Protein AF-A0A6P1DZV2-F1 (afdb_monomer)

Solvent-accessible surface area (backbone atoms only — not comparable to full-atom values): 9527 Å² total; per-residue (Å²): 138,91,86,89,87,77,79,85,77,66,81,83,69,61,74,67,62,64,63,59,66,66,71,72,67,74,84,73,72,82,76,75,84,67,84,65,60,72,78,57,56,43,57,51,43,52,52,51,30,52,50,52,28,55,54,44,50,51,51,40,53,47,53,40,52,52,42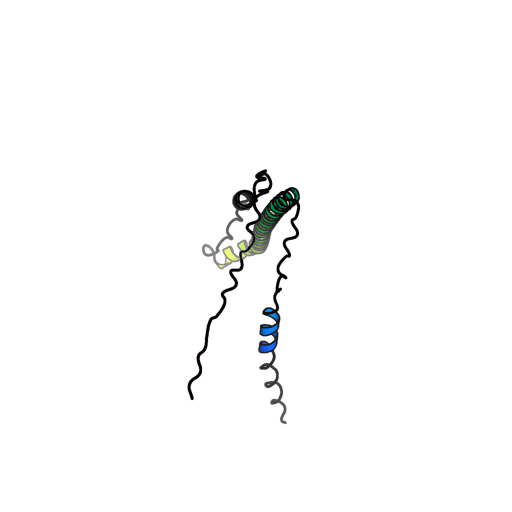,50,53,51,49,63,67,46,57,81,45,45,66,60,36,40,74,73,50,45,90,73,48,79,76,80,77,81,73,67,78,66,72,58,64,60,34,50,54,52,31,54,54,44,55,71,69,40,71,72,90,70,86,64,73,81,80,86,72,73,91,76,74,82,79,74,77,79,78,83,83,82,79,88,79,82,82,135

Structure (mmCIF, N/CA/C/O backbone):
data_AF-A0A6P1DZV2-F1
#
_entry.id   AF-A0A6P1DZV2-F1
#
loop_
_atom_site.group_PDB
_atom_site.id
_atom_site.type_symbol
_atom_site.label_atom_id
_atom_site.label_alt_id
_atom_site.label_comp_id
_atom_site.label_asym_id
_atom_site.label_entity_id
_atom_site.label_seq_id
_atom_site.pdbx_PDB_ins_code
_atom_site.Cartn_x
_atom_site.Cartn_y
_atom_site.Cartn_z
_atom_site.occupancy
_atom_site.B_iso_or_equiv
_atom_site.auth_seq_id
_atom_site.auth_comp_id
_atom_site.auth_asym_id
_atom_site.auth_atom_id
_atom_site.pdbx_PDB_model_num
ATOM 1 N N . MET A 1 1 ? 39.324 -48.591 -9.237 1.00 44.00 1 MET A N 1
ATOM 2 C CA . MET A 1 1 ? 39.216 -47.589 -8.152 1.00 44.00 1 MET A CA 1
ATOM 3 C C . MET A 1 1 ? 37.747 -47.220 -8.009 1.00 44.00 1 MET A C 1
ATOM 5 O O . MET A 1 1 ? 37.165 -46.722 -8.958 1.00 44.00 1 MET A O 1
ATOM 9 N N . ILE A 1 2 ? 37.141 -47.601 -6.883 1.00 49.25 2 ILE A N 1
ATOM 10 C CA . ILE A 1 2 ? 35.691 -47.667 -6.643 1.00 49.25 2 ILE A CA 1
ATOM 11 C C . ILE A 1 2 ? 35.361 -46.635 -5.559 1.00 49.25 2 ILE A C 1
ATOM 13 O O . ILE A 1 2 ? 35.694 -46.859 -4.400 1.00 49.25 2 ILE A O 1
ATOM 17 N N . ARG A 1 3 ? 34.755 -45.499 -5.915 1.00 53.81 3 ARG A N 1
ATOM 18 C CA . ARG A 1 3 ? 34.220 -44.520 -4.951 1.00 53.81 3 ARG A CA 1
ATOM 19 C C . ARG A 1 3 ? 33.078 -43.718 -5.575 1.00 53.81 3 ARG A C 1
ATOM 21 O O . ARG A 1 3 ? 33.275 -42.570 -5.934 1.00 53.81 3 ARG A O 1
ATOM 28 N N . THR A 1 4 ? 31.891 -44.308 -5.670 1.00 53.88 4 THR A N 1
ATOM 29 C CA . THR A 1 4 ? 30.633 -43.574 -5.925 1.00 53.88 4 THR A CA 1
ATOM 30 C C . THR A 1 4 ? 29.436 -44.485 -5.638 1.00 53.88 4 THR A C 1
ATOM 32 O O . THR A 1 4 ? 28.801 -44.983 -6.557 1.00 53.88 4 THR A O 1
ATOM 35 N N . SER A 1 5 ? 29.122 -44.775 -4.368 1.00 54.03 5 SER A N 1
ATOM 36 C CA . SER A 1 5 ? 27.858 -45.485 -4.070 1.00 54.03 5 SER A CA 1
ATOM 37 C C . SER A 1 5 ? 27.312 -45.329 -2.640 1.00 54.03 5 SER A C 1
ATOM 39 O O . SER A 1 5 ? 26.600 -46.218 -2.175 1.00 54.03 5 SER A O 1
ATOM 41 N N . LEU A 1 6 ? 27.616 -44.243 -1.916 1.00 50.19 6 LEU A N 1
ATOM 42 C CA . LEU A 1 6 ? 27.078 -44.056 -0.553 1.00 50.19 6 LEU A CA 1
ATOM 43 C C . LEU A 1 6 ? 26.313 -42.750 -0.286 1.00 50.19 6 LEU A C 1
ATOM 45 O O . LEU A 1 6 ? 25.721 -42.628 0.779 1.00 50.19 6 LEU A O 1
ATOM 49 N N . GLN A 1 7 ? 26.251 -41.799 -1.220 1.00 53.06 7 GLN A N 1
ATOM 50 C CA . GLN A 1 7 ? 25.607 -40.499 -0.958 1.00 53.06 7 GLN A CA 1
ATOM 51 C C . GLN A 1 7 ? 24.092 -40.455 -1.219 1.00 53.06 7 GLN A C 1
ATOM 53 O O . GLN A 1 7 ? 23.424 -39.546 -0.751 1.00 53.06 7 GLN A O 1
ATOM 58 N N . THR A 1 8 ? 23.506 -41.450 -1.884 1.00 51.06 8 THR A N 1
ATOM 59 C CA . THR A 1 8 ? 22.106 -41.383 -2.350 1.00 51.06 8 THR A CA 1
ATOM 60 C C . THR A 1 8 ? 21.055 -41.919 -1.371 1.00 51.06 8 THR A C 1
ATOM 62 O O . THR A 1 8 ? 19.892 -42.054 -1.745 1.00 51.06 8 THR A O 1
ATOM 65 N N . ARG A 1 9 ? 21.426 -42.268 -0.129 1.00 51.41 9 ARG A N 1
ATOM 66 C CA . ARG A 1 9 ? 20.496 -42.892 0.838 1.00 51.41 9 ARG A CA 1
ATOM 67 C C . ARG A 1 9 ? 20.083 -42.022 2.030 1.00 51.41 9 ARG A C 1
ATOM 69 O O . ARG A 1 9 ? 19.280 -42.498 2.824 1.00 51.41 9 ARG A O 1
ATOM 76 N N . LEU A 1 10 ? 20.555 -40.775 2.148 1.00 50.66 10 LEU A N 1
ATOM 77 C CA . LEU A 1 10 ? 20.125 -39.868 3.231 1.00 50.66 10 LEU A CA 1
ATOM 78 C C . LEU A 1 10 ? 19.113 -38.784 2.812 1.00 50.66 10 LEU A C 1
ATOM 80 O O . LEU A 1 10 ? 18.372 -38.312 3.668 1.00 50.66 10 LEU A O 1
ATOM 84 N N . ASP A 1 11 ? 18.979 -38.450 1.526 1.00 48.22 11 ASP A N 1
ATOM 85 C CA . ASP A 1 11 ? 18.085 -37.358 1.084 1.00 48.22 11 ASP A CA 1
ATOM 86 C C . ASP A 1 11 ? 16.585 -37.702 1.053 1.00 48.22 11 ASP A C 1
ATOM 88 O O . ASP A 1 11 ? 15.742 -36.836 0.836 1.00 48.22 11 ASP A O 1
ATOM 92 N N . ARG A 1 12 ? 16.208 -38.964 1.286 1.00 51.66 12 ARG A N 1
ATOM 93 C CA . ARG A 1 12 ? 14.798 -39.398 1.235 1.00 51.66 12 ARG A CA 1
ATOM 94 C C . ARG A 1 12 ? 14.084 -39.475 2.584 1.00 51.66 12 ARG A C 1
ATOM 96 O O . ARG A 1 12 ? 12.914 -39.843 2.605 1.00 51.66 12 ARG A O 1
ATOM 103 N N . LEU A 1 13 ? 14.746 -39.127 3.688 1.00 50.75 13 LEU A N 1
ATOM 104 C CA . LEU A 1 13 ? 14.147 -39.179 5.032 1.00 50.75 13 LEU A CA 1
ATOM 105 C C . LEU A 1 13 ? 13.889 -37.802 5.665 1.00 50.75 13 LEU A C 1
ATOM 107 O O . LEU A 1 13 ? 13.209 -37.731 6.684 1.00 50.75 13 LEU A O 1
ATOM 111 N N . PHE A 1 14 ? 14.345 -36.705 5.054 1.00 51.62 14 PHE A N 1
ATOM 112 C CA . PHE A 1 14 ? 14.155 -35.358 5.605 1.00 51.62 14 PHE A CA 1
ATOM 113 C C . PHE A 1 14 ? 12.818 -34.640 5.311 1.00 51.62 14 PHE A C 1
ATOM 115 O O . PHE A 1 14 ? 12.454 -33.794 6.129 1.00 51.62 14 PHE A O 1
ATOM 122 N N . PRO A 1 15 ? 12.019 -34.933 4.259 1.00 53.00 15 PRO A N 1
ATOM 123 C CA . PRO A 1 15 ? 10.817 -34.129 4.014 1.00 53.00 15 PRO A CA 1
ATOM 124 C C . PRO A 1 15 ? 9.628 -34.485 4.926 1.00 53.00 15 PRO A C 1
ATOM 126 O O . PRO A 1 15 ? 8.666 -33.726 4.988 1.00 53.00 15 PRO A O 1
ATOM 129 N N . ALA A 1 16 ? 9.668 -35.607 5.656 1.00 50.56 16 ALA A N 1
ATOM 130 C CA . ALA A 1 16 ? 8.529 -36.057 6.464 1.00 50.56 16 ALA A CA 1
ATOM 131 C C . ALA A 1 16 ? 8.430 -35.375 7.844 1.00 50.56 16 ALA A C 1
ATOM 133 O O . ALA A 1 16 ? 7.334 -35.235 8.379 1.00 50.56 16 ALA A O 1
ATOM 134 N N . ILE A 1 17 ? 9.547 -34.918 8.421 1.00 53.19 17 ILE A N 1
ATOM 135 C CA . ILE A 1 17 ? 9.555 -34.347 9.782 1.00 53.19 17 ILE A CA 1
ATOM 136 C C . ILE A 1 17 ? 9.118 -32.873 9.769 1.00 53.19 17 ILE A C 1
ATOM 138 O O . ILE A 1 17 ? 8.437 -32.419 10.687 1.00 53.19 17 ILE A O 1
ATOM 142 N N . PHE A 1 18 ? 9.415 -32.135 8.694 1.00 53.34 18 PHE A N 1
ATOM 143 C CA . PHE A 1 18 ? 9.014 -30.728 8.573 1.00 53.34 18 PHE A CA 1
ATOM 144 C C . PHE A 1 18 ? 7.498 -30.542 8.392 1.00 53.34 18 PHE A C 1
ATOM 146 O O . PHE A 1 18 ? 6.958 -29.495 8.737 1.00 53.34 18 PHE A O 1
ATOM 153 N N . LEU A 1 19 ? 6.796 -31.570 7.901 1.00 52.62 19 LEU A N 1
ATOM 154 C CA . LEU A 1 19 ? 5.354 -31.512 7.650 1.00 52.62 19 LEU A CA 1
ATOM 155 C C . LEU A 1 19 ? 4.517 -31.691 8.930 1.00 52.62 19 LEU A C 1
ATOM 157 O O . LEU A 1 19 ? 3.411 -31.171 9.002 1.00 52.62 19 LEU A O 1
ATOM 161 N N . VAL A 1 20 ? 5.053 -32.352 9.965 1.00 55.53 20 VAL A N 1
ATOM 162 C CA . VAL A 1 20 ? 4.357 -32.540 11.256 1.00 55.53 20 VAL A CA 1
A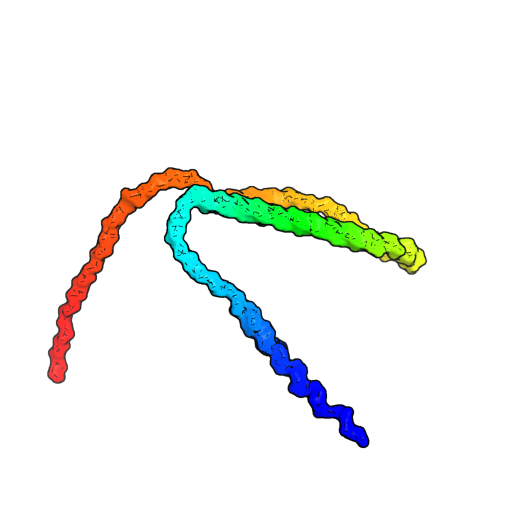TOM 163 C C . VAL A 1 20 ? 4.530 -31.328 12.180 1.00 55.53 20 VAL A C 1
ATOM 165 O O . VAL A 1 20 ? 3.616 -30.989 12.928 1.00 55.53 20 VAL A O 1
ATOM 168 N N . ALA A 1 21 ? 5.652 -30.607 12.085 1.00 54.94 21 ALA A N 1
ATOM 169 C CA . ALA A 1 21 ? 5.903 -29.414 12.901 1.00 54.94 21 ALA A CA 1
ATOM 170 C C . ALA A 1 21 ? 5.000 -28.213 12.544 1.00 54.94 21 ALA A C 1
ATOM 172 O O . ALA A 1 21 ? 4.787 -27.341 13.381 1.00 54.94 21 ALA A O 1
ATOM 173 N N . LEU A 1 22 ? 4.424 -28.181 11.336 1.00 54.91 22 LEU A N 1
ATOM 174 C CA . LEU A 1 22 ? 3.493 -27.127 10.905 1.00 54.91 22 LEU A CA 1
ATOM 175 C C . LEU A 1 22 ? 2.040 -27.352 11.367 1.00 54.91 22 LEU A C 1
ATOM 177 O O . LEU A 1 22 ? 1.233 -26.431 11.282 1.00 54.91 22 LEU A O 1
ATOM 181 N N . LEU A 1 23 ? 1.701 -28.539 11.891 1.00 55.59 23 LEU A N 1
ATOM 182 C CA . LEU A 1 23 ? 0.361 -28.856 12.414 1.00 55.59 23 LEU A CA 1
ATOM 183 C C . LEU A 1 23 ? 0.200 -28.561 13.916 1.00 55.59 23 LEU A C 1
ATOM 185 O O . LEU A 1 23 ? -0.909 -28.645 14.433 1.00 55.59 23 LEU A O 1
ATOM 189 N N . ALA A 1 24 ? 1.268 -28.160 14.613 1.00 51.22 24 ALA A N 1
ATOM 190 C CA . ALA A 1 24 ? 1.214 -27.691 16.003 1.00 51.22 24 ALA A CA 1
ATOM 191 C C . ALA A 1 24 ? 0.978 -26.166 16.103 1.00 51.22 24 ALA A C 1
ATOM 193 O O . ALA A 1 24 ? 1.474 -25.503 17.013 1.00 51.22 24 ALA A O 1
ATOM 194 N N . GLY A 1 25 ? 0.243 -25.593 15.146 1.00 51.31 25 GLY A N 1
ATOM 195 C CA . GLY A 1 25 ? -0.195 -24.201 15.186 1.00 51.31 25 GLY A CA 1
ATOM 196 C C . GLY A 1 25 ? -1.292 -24.007 16.233 1.00 51.31 25 GLY A C 1
ATOM 197 O O . GLY A 1 25 ? -2.414 -24.454 16.032 1.00 51.31 25 GLY A O 1
ATOM 198 N N . CYS A 1 26 ? -0.927 -23.362 17.344 1.00 59.25 26 CYS A N 1
ATOM 199 C CA . CYS A 1 26 ? -1.768 -22.711 18.354 1.00 59.25 26 CYS A CA 1
ATOM 200 C C . CYS A 1 26 ? -3.166 -23.314 18.590 1.00 59.25 26 CYS A C 1
ATOM 202 O O . CYS A 1 26 ? -4.162 -22.820 18.066 1.00 59.25 26 CYS A O 1
ATOM 204 N N . GLN A 1 27 ? -3.263 -24.294 19.496 1.00 49.84 27 GLN A N 1
ATOM 205 C CA . GLN A 1 27 ? -4.495 -24.440 20.274 1.00 49.84 27 GLN A CA 1
ATOM 206 C C . GLN A 1 27 ? -4.633 -23.203 21.163 1.00 49.84 27 GLN A C 1
ATOM 208 O O . GLN A 1 27 ? -4.003 -23.095 22.215 1.00 49.84 27 GLN A O 1
ATOM 213 N N . THR A 1 28 ? -5.419 -22.238 20.702 1.00 57.53 28 THR A N 1
ATOM 214 C CA . THR A 1 28 ? -5.901 -21.129 21.519 1.00 57.53 28 THR A CA 1
ATOM 215 C C . THR A 1 28 ? -6.685 -21.736 22.690 1.00 57.53 28 THR A C 1
ATOM 217 O O . THR A 1 28 ? -7.633 -22.484 22.437 1.00 57.53 28 THR A O 1
ATOM 220 N N . PRO A 1 29 ? -6.313 -21.492 23.960 1.00 57.25 29 PRO A N 1
ATOM 221 C CA . PRO A 1 29 ? -7.142 -21.929 25.077 1.00 57.25 29 PRO A CA 1
ATOM 222 C C . PRO A 1 29 ? -8.527 -21.273 24.953 1.00 57.25 29 PRO A C 1
ATOM 224 O O . PRO A 1 29 ? -8.596 -20.119 24.516 1.00 57.25 29 PRO A O 1
ATOM 227 N N . PRO A 1 30 ? -9.626 -21.966 25.313 1.00 48.47 30 PRO A N 1
ATOM 228 C CA . PRO A 1 30 ? -10.927 -21.320 25.393 1.00 48.47 30 PRO A CA 1
ATOM 229 C C . PRO A 1 30 ? -10.798 -20.179 26.401 1.00 48.47 30 PRO A C 1
ATOM 231 O O . PRO A 1 30 ? -10.493 -20.407 27.574 1.00 48.47 30 PRO A O 1
ATOM 234 N N . ALA A 1 31 ? -10.939 -18.948 25.908 1.00 48.38 31 ALA A N 1
ATOM 235 C CA . ALA A 1 31 ? -10.966 -17.766 26.743 1.00 48.38 31 ALA A CA 1
ATOM 236 C C . ALA A 1 31 ? -12.094 -17.968 27.756 1.00 48.38 31 ALA A C 1
ATOM 238 O O . ALA A 1 31 ? -13.255 -18.112 27.385 1.00 48.38 31 ALA A O 1
ATOM 239 N N . GLN A 1 32 ? -11.729 -18.067 29.032 1.00 45.88 32 GLN A N 1
ATOM 240 C CA . GLN A 1 32 ? -12.699 -17.966 30.104 1.00 45.88 32 GLN A CA 1
ATOM 241 C C . GLN A 1 32 ? -13.348 -16.592 29.966 1.00 45.88 32 GLN A C 1
ATOM 243 O O . GLN A 1 32 ? -12.637 -15.585 29.958 1.00 45.88 32 GLN A O 1
ATOM 248 N N . ASP A 1 33 ? -14.674 -16.571 29.840 1.00 46.22 33 ASP A N 1
ATOM 249 C CA . ASP A 1 33 ? -15.506 -15.373 29.904 1.00 46.22 33 ASP A CA 1
ATOM 250 C C . ASP A 1 33 ? -15.391 -14.742 31.301 1.00 46.22 33 ASP A C 1
ATOM 252 O O . ASP A 1 33 ? -16.304 -14.768 32.125 1.00 46.22 33 ASP A O 1
ATOM 256 N N . THR A 1 34 ? -14.234 -14.163 31.614 1.00 47.16 34 THR A N 1
ATOM 257 C CA . THR A 1 34 ? -14.185 -13.057 32.555 1.00 47.16 34 THR A CA 1
ATOM 258 C C . THR A 1 34 ? -14.960 -11.939 31.897 1.00 47.16 34 THR A C 1
ATOM 260 O O . THR A 1 34 ? -14.512 -11.412 30.882 1.00 47.16 34 THR A O 1
ATOM 263 N N . ALA A 1 35 ? -16.123 -11.630 32.470 1.00 49.53 35 ALA A N 1
ATOM 264 C CA . ALA A 1 35 ? -16.925 -10.451 32.199 1.00 49.53 35 ALA A CA 1
ATOM 265 C C . ALA A 1 35 ? -16.030 -9.201 32.219 1.00 49.53 35 ALA A C 1
ATOM 267 O O . ALA A 1 35 ? -15.869 -8.528 33.238 1.00 49.53 35 ALA A O 1
ATOM 268 N N . ALA A 1 36 ? -15.386 -8.923 31.088 1.00 47.09 36 ALA A N 1
ATOM 269 C CA . ALA A 1 36 ? -14.718 -7.673 30.841 1.00 47.09 36 ALA A CA 1
ATOM 270 C C . ALA A 1 36 ? -15.841 -6.648 30.768 1.00 47.09 36 ALA A C 1
ATOM 272 O O . ALA A 1 36 ? -16.748 -6.770 29.946 1.00 47.09 36 ALA A O 1
ATOM 273 N N . SER A 1 37 ? -15.809 -5.701 31.704 1.00 45.00 37 SER A N 1
ATOM 274 C CA . SER A 1 37 ? -16.663 -4.518 31.729 1.00 45.00 37 SER A CA 1
ATOM 275 C C . SER A 1 37 ? -16.939 -4.061 30.296 1.00 45.00 37 SER A C 1
ATOM 277 O O . SER A 1 37 ? -15.994 -3.752 29.574 1.00 45.00 37 SER A O 1
ATOM 279 N N . ALA A 1 38 ? -18.206 -4.056 29.872 1.00 52.19 38 ALA A N 1
ATOM 280 C CA . ALA A 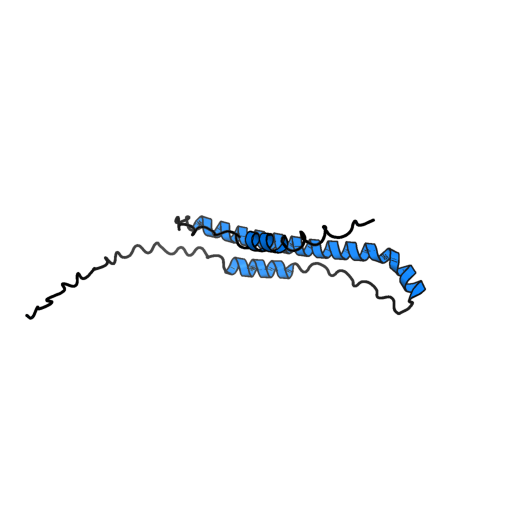1 38 ? -18.611 -3.843 28.476 1.00 52.19 38 ALA A CA 1
ATOM 281 C C . ALA A 1 38 ? -17.980 -2.587 27.830 1.00 52.19 38 ALA A C 1
ATOM 283 O O . ALA A 1 38 ? -17.775 -2.525 26.625 1.00 52.19 38 ALA A O 1
ATOM 284 N N . THR A 1 39 ? -17.567 -1.621 28.650 1.00 51.94 39 THR A N 1
ATOM 285 C CA . THR A 1 39 ? -16.860 -0.395 28.270 1.00 51.94 39 THR A CA 1
ATOM 286 C C . THR A 1 39 ? -15.449 -0.599 27.689 1.00 51.94 39 THR A C 1
ATOM 288 O O . THR A 1 39 ? -14.994 0.244 26.919 1.00 51.94 39 THR A O 1
ATOM 291 N N . THR A 1 40 ? -14.718 -1.668 28.036 1.00 55.44 40 THR A N 1
ATOM 292 C CA . THR A 1 40 ? -13.371 -1.940 27.482 1.00 55.44 40 THR A CA 1
ATOM 293 C C . THR A 1 40 ? -13.398 -2.807 26.225 1.00 55.44 40 THR A C 1
ATOM 295 O O . THR A 1 40 ? -12.432 -2.797 25.463 1.00 55.44 40 THR A O 1
ATOM 298 N N . ALA A 1 41 ? -14.491 -3.535 25.981 1.00 57.97 41 ALA A N 1
ATOM 299 C CA . ALA A 1 41 ? -14.658 -4.342 24.774 1.00 57.97 41 ALA A CA 1
ATOM 300 C C . ALA A 1 41 ? -14.786 -3.462 23.514 1.00 57.97 41 ALA A C 1
ATOM 302 O O . ALA A 1 41 ? -14.156 -3.755 22.497 1.00 57.97 41 ALA A O 1
ATOM 303 N N . ASP A 1 42 ? -15.500 -2.336 23.613 1.00 72.88 42 ASP A N 1
ATOM 304 C CA . ASP A 1 42 ? -15.663 -1.379 22.508 1.00 72.88 42 ASP A CA 1
ATOM 305 C C . ASP A 1 42 ? -14.341 -0.729 22.098 1.00 72.88 42 ASP A C 1
ATOM 307 O O . ASP A 1 42 ? -14.006 -0.670 20.914 1.00 72.88 42 ASP A O 1
ATOM 311 N N . SER A 1 43 ? -13.547 -0.271 23.072 1.00 81.25 43 SER A N 1
ATOM 312 C CA . SER A 1 43 ? -12.269 0.387 22.781 1.00 81.25 43 SER A CA 1
ATOM 313 C C . SER A 1 43 ? -11.246 -0.583 22.192 1.00 81.25 43 SER A C 1
ATOM 315 O O . SER A 1 43 ? -10.483 -0.206 21.301 1.00 81.25 43 SER A O 1
ATOM 317 N N . ALA A 1 44 ? -11.270 -1.847 22.622 1.00 87.25 44 ALA A N 1
ATOM 318 C CA . ALA A 1 44 ? -10.458 -2.902 22.030 1.00 87.25 44 ALA A CA 1
ATOM 319 C C . ALA A 1 44 ? -10.889 -3.222 20.587 1.00 87.25 44 ALA A C 1
ATOM 321 O O . ALA A 1 44 ? -10.024 -3.411 19.729 1.00 87.25 44 ALA A O 1
ATOM 322 N N . CYS A 1 45 ? -12.198 -3.240 20.299 1.00 90.12 45 CYS A N 1
ATOM 323 C CA . CYS A 1 45 ? -12.709 -3.478 18.947 1.00 90.12 45 CYS A CA 1
ATOM 324 C C . CYS A 1 45 ? -12.295 -2.366 17.976 1.00 90.12 45 CYS A C 1
ATOM 326 O O . CYS A 1 45 ? -11.698 -2.644 16.933 1.00 90.12 45 CYS A O 1
ATOM 328 N N . VAL A 1 46 ? -12.515 -1.102 18.355 1.00 90.88 46 VAL A N 1
ATOM 329 C CA . VAL A 1 46 ? -12.123 0.062 17.542 1.00 90.88 46 VAL A CA 1
ATOM 330 C C . VAL A 1 46 ? -10.614 0.065 17.288 1.00 90.88 46 VAL A C 1
ATOM 332 O O . VAL A 1 46 ? -10.188 0.166 16.138 1.00 90.88 46 VAL A O 1
ATOM 335 N N . ALA A 1 47 ? -9.798 -0.158 18.325 1.00 92.44 47 ALA A N 1
ATOM 336 C CA . ALA A 1 47 ? -8.344 -0.226 18.180 1.00 92.44 47 ALA A CA 1
ATOM 337 C C . ALA A 1 47 ? -7.892 -1.358 17.238 1.00 92.44 47 ALA A C 1
ATOM 339 O O . ALA A 1 47 ? -6.937 -1.192 16.474 1.00 92.44 47 ALA A O 1
ATOM 340 N N . ALA A 1 48 ? -8.579 -2.504 17.251 1.00 93.38 48 ALA A N 1
ATOM 341 C CA . ALA A 1 48 ? -8.302 -3.598 16.325 1.00 93.38 48 ALA A CA 1
ATOM 342 C C . ALA A 1 48 ? -8.657 -3.228 14.873 1.00 93.38 48 ALA A C 1
ATOM 344 O O . ALA A 1 48 ? -7.901 -3.561 13.954 1.00 93.38 48 ALA A O 1
ATOM 345 N N . CYS A 1 49 ? -9.768 -2.522 14.651 1.00 94.00 49 CYS A N 1
ATOM 346 C CA . CYS A 1 49 ? -10.152 -2.029 13.329 1.00 94.00 49 CYS A CA 1
ATOM 347 C C . CYS A 1 49 ? -9.165 -0.976 12.794 1.00 94.00 49 CYS A C 1
ATOM 349 O O . CYS A 1 49 ? -8.733 -1.071 11.641 1.00 94.00 49 CYS A O 1
ATOM 351 N N . ASP A 1 50 ? -8.713 -0.047 13.636 1.00 95.81 50 ASP A N 1
ATOM 352 C CA . ASP A 1 50 ? -7.683 0.938 13.278 1.00 95.81 50 ASP A CA 1
ATOM 353 C C . ASP A 1 50 ? -6.339 0.274 12.953 1.00 95.81 50 ASP A C 1
ATOM 355 O O . ASP A 1 50 ? -5.667 0.624 11.974 1.00 95.81 50 ASP A O 1
ATOM 359 N N . LEU A 1 51 ? -5.958 -0.754 13.718 1.00 97.19 51 LEU A N 1
ATOM 360 C CA . LEU A 1 51 ? -4.773 -1.549 13.414 1.00 97.19 51 LEU A CA 1
ATOM 361 C C . LEU A 1 51 ? -4.901 -2.220 12.038 1.00 97.19 51 LEU A C 1
ATOM 363 O O . LEU A 1 51 ? -3.967 -2.156 11.238 1.00 97.19 51 LEU A O 1
ATOM 367 N N . LYS A 1 52 ? -6.058 -2.810 11.709 1.00 95.12 52 LYS A N 1
ATOM 368 C CA . LYS A 1 52 ? -6.298 -3.394 10.377 1.00 95.12 52 LYS A CA 1
ATOM 369 C C . LYS A 1 52 ? -6.195 -2.349 9.263 1.00 95.12 52 LYS A C 1
ATOM 371 O O . LYS A 1 52 ? -5.589 -2.641 8.226 1.00 95.12 52 LYS A O 1
ATOM 376 N N . LYS A 1 53 ? -6.717 -1.136 9.476 1.00 96.75 53 LYS A N 1
ATOM 377 C CA . LYS A 1 53 ? -6.585 -0.022 8.524 1.00 96.75 53 LYS A CA 1
ATOM 378 C C . LYS A 1 53 ? -5.122 0.345 8.295 1.00 96.75 53 LYS A C 1
ATOM 380 O O . LYS A 1 53 ? -4.671 0.324 7.152 1.00 96.75 53 LYS A O 1
ATOM 385 N N . SER A 1 54 ? -4.363 0.603 9.360 1.00 97.75 54 SER A N 1
ATOM 386 C CA . SER A 1 54 ? -2.943 0.972 9.242 1.00 97.75 54 SER A CA 1
ATOM 387 C C . SER A 1 54 ? -2.115 -0.108 8.532 1.00 97.75 54 SER A C 1
ATOM 389 O O . SER A 1 54 ? -1.270 0.197 7.689 1.00 97.75 54 SER A O 1
ATOM 391 N N . GLN A 1 55 ? -2.404 -1.388 8.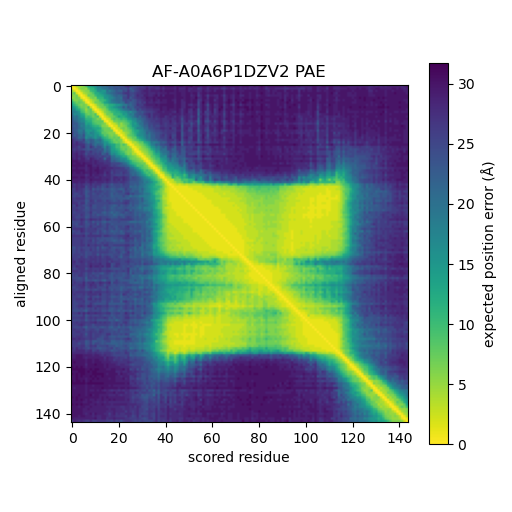787 1.00 97.81 55 GLN A N 1
ATOM 392 C CA . GLN A 1 55 ? -1.781 -2.498 8.067 1.00 97.81 55 GLN A CA 1
ATOM 393 C C . GLN A 1 55 ? -2.165 -2.521 6.582 1.00 97.81 55 GLN A C 1
ATOM 395 O O . GLN A 1 55 ? -1.325 -2.832 5.736 1.00 97.81 55 GLN A O 1
ATOM 400 N N . CYS A 1 56 ? -3.418 -2.209 6.242 1.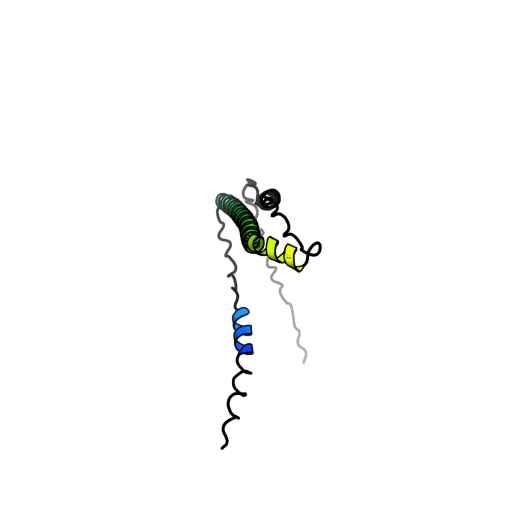00 97.56 56 CYS A N 1
ATOM 401 C CA . CYS A 1 56 ? -3.858 -2.085 4.854 1.00 97.56 56 CYS A CA 1
ATOM 402 C C . CYS A 1 56 ? -3.093 -0.973 4.127 1.00 97.56 56 CYS A C 1
ATOM 404 O O . CYS A 1 56 ? -2.502 -1.228 3.077 1.00 97.56 56 CYS A O 1
ATOM 406 N N . GLU A 1 57 ? -3.030 0.220 4.717 1.00 97.44 57 GLU A N 1
ATOM 407 C CA . GLU A 1 57 ? -2.319 1.371 4.152 1.00 97.44 57 GLU A CA 1
ATOM 408 C C . GLU A 1 57 ? -0.823 1.084 3.985 1.00 97.44 57 GLU A C 1
ATOM 410 O O . GLU A 1 57 ? -0.247 1.358 2.932 1.00 97.44 57 GLU A O 1
ATOM 415 N N . SER A 1 58 ? -0.202 0.451 4.986 1.00 97.12 58 SER A N 1
ATOM 416 C CA . SER A 1 58 ? 1.200 0.031 4.928 1.00 97.12 58 SER A CA 1
ATOM 417 C C . SER A 1 58 ? 1.468 -0.910 3.749 1.00 97.12 58 SER A C 1
ATOM 419 O O . SER A 1 58 ? 2.416 -0.692 2.993 1.00 97.12 58 SER A O 1
ATOM 421 N N . ARG A 1 59 ? 0.599 -1.907 3.523 1.00 96.56 59 ARG A N 1
ATOM 422 C CA . ARG A 1 59 ? 0.718 -2.816 2.370 1.00 96.56 59 ARG A CA 1
ATOM 423 C C . ARG A 1 59 ? 0.543 -2.094 1.037 1.00 96.56 59 ARG A C 1
ATOM 425 O O . ARG A 1 59 ? 1.270 -2.399 0.097 1.00 96.56 59 ARG A O 1
ATOM 432 N N . GLN A 1 60 ? -0.403 -1.158 0.938 1.00 96.50 60 GLN A N 1
ATOM 433 C CA . GLN A 1 60 ? -0.606 -0.387 -0.295 1.00 96.50 60 GLN A CA 1
ATOM 434 C C . GLN A 1 60 ? 0.606 0.492 -0.610 1.00 96.50 60 GLN A C 1
ATOM 436 O O . GLN A 1 60 ? 1.063 0.535 -1.751 1.00 96.50 60 GLN A O 1
ATOM 441 N N . LYS A 1 61 ? 1.184 1.128 0.413 1.00 95.75 61 LYS A N 1
ATOM 442 C CA . LYS A 1 61 ? 2.411 1.911 0.268 1.00 95.75 61 LYS A CA 1
ATOM 443 C C . LYS A 1 61 ? 3.586 1.047 -0.186 1.00 95.75 61 LYS A C 1
ATOM 445 O O . LYS A 1 61 ? 4.316 1.462 -1.080 1.00 95.75 61 LYS A O 1
ATOM 450 N N . LEU A 1 62 ? 3.746 -0.146 0.389 1.00 96.75 62 LEU A N 1
ATOM 451 C CA . LEU A 1 62 ? 4.814 -1.065 -0.002 1.00 96.75 62 LEU A CA 1
ATOM 452 C C . LEU A 1 62 ? 4.684 -1.489 -1.471 1.00 96.75 62 LEU A C 1
ATOM 454 O O . LEU A 1 62 ? 5.665 -1.458 -2.198 1.00 96.75 62 LEU A O 1
ATOM 458 N N . ARG A 1 63 ? 3.466 -1.786 -1.945 1.00 95.12 63 ARG A N 1
ATOM 459 C CA . ARG A 1 63 ? 3.228 -2.119 -3.362 1.00 95.12 63 ARG A CA 1
ATOM 460 C C . ARG A 1 63 ? 3.606 -0.987 -4.313 1.00 95.12 63 ARG A C 1
ATOM 462 O O . ARG A 1 63 ? 4.166 -1.258 -5.371 1.00 95.12 63 ARG A O 1
ATOM 469 N N . LEU A 1 64 ? 3.296 0.261 -3.951 1.00 95.69 64 LEU A N 1
ATOM 470 C CA . LEU A 1 64 ? 3.714 1.417 -4.744 1.00 95.69 64 LEU A CA 1
ATOM 471 C C . LEU A 1 64 ? 5.246 1.513 -4.780 1.00 95.69 64 LEU A C 1
ATOM 473 O O . LEU A 1 64 ? 5.815 1.633 -5.859 1.00 95.69 64 LEU A O 1
ATOM 477 N N . GLN A 1 65 ? 5.903 1.390 -3.624 1.00 96.62 65 GLN A N 1
ATOM 478 C CA . GLN A 1 65 ? 7.366 1.424 -3.532 1.00 96.62 65 GLN A CA 1
ATOM 479 C C . GLN A 1 65 ? 8.026 0.313 -4.353 1.00 96.62 65 GLN A C 1
ATOM 481 O O . GLN A 1 65 ? 8.978 0.581 -5.079 1.00 96.62 65 GLN A O 1
ATOM 486 N N . ASP A 1 66 ? 7.503 -0.912 -4.288 1.00 95.62 66 ASP A N 1
ATOM 487 C CA . ASP A 1 66 ? 8.003 -2.042 -5.074 1.00 95.62 66 ASP A CA 1
ATOM 488 C C . ASP A 1 66 ? 7.830 -1.793 -6.579 1.00 95.62 66 ASP A C 1
ATOM 490 O O . ASP A 1 66 ? 8.732 -2.084 -7.367 1.00 95.62 66 ASP A O 1
ATOM 494 N N . CYS A 1 67 ? 6.700 -1.208 -6.990 1.00 94.94 67 CYS A N 1
ATOM 495 C CA . CYS A 1 67 ? 6.469 -0.827 -8.381 1.00 94.94 67 CYS A CA 1
ATOM 496 C C . CYS A 1 67 ? 7.460 0.249 -8.851 1.00 94.94 67 CYS A C 1
ATOM 498 O O . CYS A 1 67 ? 8.070 0.108 -9.911 1.00 94.94 67 CYS A O 1
ATOM 500 N N . GLU A 1 68 ? 7.660 1.305 -8.059 1.00 94.50 68 GLU A N 1
ATOM 501 C CA . GLU A 1 68 ? 8.603 2.387 -8.366 1.00 94.50 68 GLU A CA 1
ATOM 502 C C . GLU A 1 68 ? 10.050 1.872 -8.425 1.00 94.50 68 GLU A C 1
ATOM 504 O O . GLU A 1 68 ? 10.807 2.211 -9.341 1.00 94.50 68 GLU A O 1
ATOM 509 N N . ALA A 1 69 ? 10.429 0.995 -7.494 1.00 94.38 69 ALA A N 1
ATOM 510 C CA . ALA A 1 69 ? 11.733 0.343 -7.484 1.00 94.38 69 ALA A CA 1
ATOM 511 C C . ALA A 1 69 ? 11.926 -0.532 -8.733 1.00 94.38 69 ALA A C 1
ATOM 513 O O . ALA A 1 69 ? 12.957 -0.450 -9.404 1.00 94.38 69 ALA A O 1
ATOM 514 N N . TYR A 1 70 ? 10.917 -1.319 -9.108 1.00 91.69 70 TYR A N 1
ATOM 515 C CA . TYR A 1 70 ? 10.960 -2.128 -10.324 1.00 91.69 70 TYR A CA 1
ATOM 516 C C . TYR A 1 70 ? 11.082 -1.263 -11.588 1.00 91.69 70 TYR A C 1
ATOM 518 O O . TYR A 1 70 ? 11.943 -1.517 -12.437 1.00 91.69 70 TYR A O 1
ATOM 526 N N . ARG A 1 71 ? 10.281 -0.200 -11.705 1.00 91.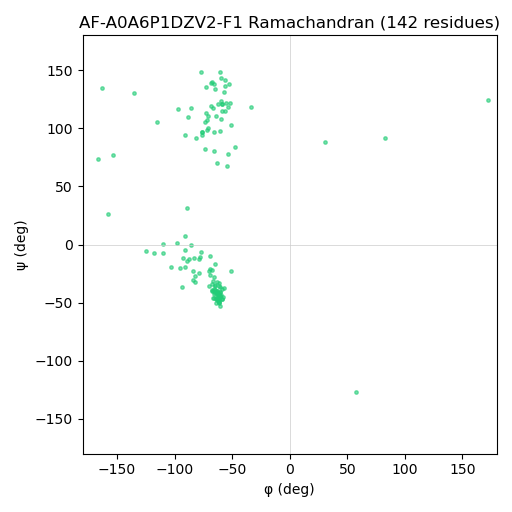31 71 ARG A N 1
ATOM 527 C CA . ARG A 1 71 ? 10.329 0.723 -12.847 1.00 91.31 71 ARG A CA 1
ATOM 528 C C . ARG A 1 71 ? 11.691 1.405 -12.968 1.00 91.31 71 ARG A C 1
ATOM 530 O O . ARG A 1 71 ? 12.319 1.333 -14.018 1.00 91.31 71 ARG A O 1
ATOM 537 N N . SER A 1 72 ? 12.201 1.972 -11.878 1.00 91.12 72 SER A N 1
ATOM 538 C CA . SER A 1 72 ? 13.519 2.623 -11.883 1.00 91.12 72 SER A CA 1
ATOM 539 C C . SER A 1 72 ? 14.658 1.655 -12.229 1.00 91.12 72 SER A C 1
ATOM 541 O O . SER A 1 72 ? 15.601 2.037 -12.920 1.00 91.12 72 SER A O 1
ATOM 543 N N . SER A 1 73 ? 14.553 0.380 -11.834 1.00 88.88 73 SER A N 1
ATOM 544 C CA . SER A 1 73 ? 15.530 -0.647 -12.220 1.00 88.88 73 SER A CA 1
ATOM 545 C C . SER A 1 73 ? 15.487 -1.012 -13.711 1.00 88.88 73 SER A C 1
ATOM 547 O O . SER A 1 73 ? 16.499 -1.435 -14.271 1.00 88.88 73 SER A O 1
ATOM 549 N N . THR A 1 74 ? 14.334 -0.841 -14.365 1.00 85.19 74 THR A N 1
ATOM 550 C CA . THR A 1 74 ? 14.117 -1.217 -15.772 1.00 85.19 74 THR A CA 1
ATOM 551 C C . THR A 1 74 ? 14.316 -0.055 -16.745 1.00 85.19 74 THR A C 1
ATOM 553 O O . THR A 1 74 ? 14.642 -0.302 -17.908 1.00 85.19 74 THR A O 1
ATOM 556 N N . ASP A 1 75 ? 14.242 1.196 -16.280 1.00 81.50 75 ASP A N 1
ATOM 557 C CA . ASP A 1 75 ? 14.485 2.390 -17.101 1.00 81.50 75 ASP A CA 1
ATOM 558 C C . ASP A 1 75 ? 15.882 2.387 -17.752 1.00 81.50 75 ASP A C 1
ATOM 560 O O . ASP A 1 75 ? 16.014 2.714 -18.932 1.00 81.50 75 ASP A O 1
ATOM 564 N N . GLY A 1 76 ? 16.919 1.899 -17.058 1.00 79.62 76 GLY A N 1
ATOM 565 C CA . GLY A 1 76 ? 18.269 1.754 -17.631 1.00 79.62 76 GLY A CA 1
ATOM 566 C C . GLY A 1 76 ? 18.370 0.731 -18.779 1.00 79.62 76 GLY A C 1
ATOM 567 O O . GLY A 1 76 ? 19.328 0.740 -19.551 1.00 79.62 76 GLY A O 1
ATOM 568 N N . GLY A 1 77 ? 17.379 -0.155 -18.918 1.00 81.56 77 GLY A N 1
ATOM 569 C CA . GLY A 1 77 ? 17.282 -1.136 -19.999 1.00 81.56 77 GLY A CA 1
ATOM 570 C C . GLY A 1 77 ? 16.471 -0.659 -21.206 1.00 81.56 77 GLY A C 1
ATOM 571 O O . GLY A 1 77 ? 16.524 -1.310 -22.254 1.00 81.56 77 GLY A O 1
ATOM 572 N N . LYS A 1 78 ? 15.742 0.461 -21.094 1.00 84.81 78 LYS A N 1
ATOM 573 C CA . LYS A 1 78 ? 14.796 0.938 -22.116 1.00 84.81 78 LYS A CA 1
ATOM 574 C C . LYS A 1 78 ? 15.481 1.232 -23.447 1.00 84.81 78 LYS A C 1
ATOM 576 O O . LYS A 1 78 ? 15.042 0.741 -24.483 1.00 84.81 78 LYS A O 1
ATOM 581 N N . GLU A 1 79 ? 16.590 1.965 -23.423 1.00 85.69 79 GLU A N 1
ATOM 582 C CA . GLU A 1 79 ? 17.348 2.320 -24.632 1.00 85.69 79 GLU A CA 1
ATOM 583 C C . GLU A 1 79 ? 17.898 1.076 -25.341 1.00 85.69 79 GLU A C 1
ATOM 585 O O . GLU A 1 79 ? 17.759 0.930 -26.555 1.00 85.69 79 GLU A O 1
ATOM 590 N N . ASN A 1 80 ? 18.441 0.125 -24.573 1.00 89.00 80 ASN A N 1
ATOM 591 C CA . ASN A 1 80 ? 18.944 -1.145 -25.099 1.00 89.00 80 ASN A CA 1
ATOM 592 C C . ASN A 1 80 ? 17.825 -2.010 -25.696 1.00 89.00 80 ASN A C 1
ATOM 594 O O . ASN A 1 80 ? 18.008 -2.656 -26.730 1.00 89.00 80 ASN A O 1
ATOM 598 N N . CYS A 1 81 ? 16.659 -2.023 -25.054 1.00 89.31 81 CYS A N 1
ATOM 599 C CA . CYS A 1 81 ? 15.484 -2.738 -25.530 1.00 89.31 81 CYS A CA 1
ATOM 600 C C . CYS A 1 81 ? 14.955 -2.136 -26.839 1.00 89.31 81 CYS A C 1
ATOM 602 O O . CYS A 1 81 ? 14.743 -2.874 -27.800 1.00 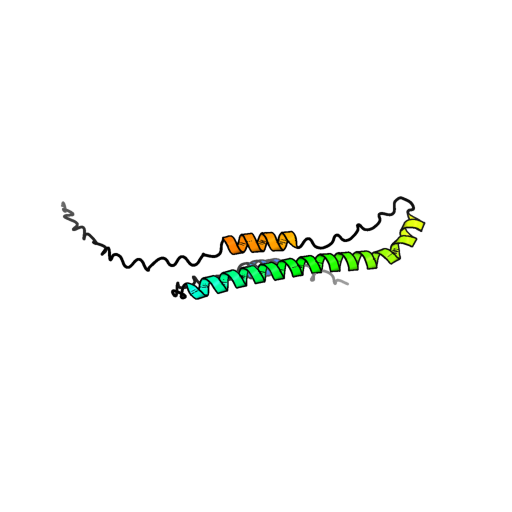89.31 81 CYS A O 1
ATOM 604 N N . LEU A 1 82 ? 14.835 -0.808 -26.923 1.00 90.69 82 LEU A N 1
ATOM 605 C CA . LEU A 1 82 ? 14.448 -0.108 -28.151 1.00 90.69 82 LEU A CA 1
ATOM 606 C C . LEU A 1 82 ? 15.467 -0.327 -29.276 1.00 90.69 82 LEU A C 1
ATOM 608 O O . LEU A 1 82 ? 15.073 -0.597 -30.408 1.00 90.69 82 LEU A O 1
ATOM 612 N N . ALA A 1 83 ? 16.767 -0.292 -28.972 1.00 92.25 83 ALA A N 1
ATOM 613 C CA . ALA A 1 83 ? 17.819 -0.529 -29.959 1.00 92.25 83 ALA A CA 1
ATOM 614 C C . ALA A 1 83 ? 17.803 -1.962 -30.520 1.00 92.25 83 ALA A C 1
ATOM 616 O O . ALA A 1 83 ? 18.098 -2.167 -31.696 1.00 92.25 83 ALA A O 1
ATOM 617 N N . ARG A 1 84 ? 17.466 -2.963 -29.693 1.00 92.31 84 ARG A N 1
ATOM 618 C CA . ARG A 1 84 ? 17.517 -4.383 -30.078 1.00 92.31 84 ARG A CA 1
ATOM 619 C C . ARG A 1 84 ? 16.199 -4.933 -30.616 1.00 92.31 84 ARG A C 1
ATOM 621 O O . ARG A 1 84 ? 16.220 -5.781 -31.503 1.00 92.31 84 ARG A O 1
ATOM 628 N N . PHE A 1 85 ? 15.074 -4.491 -30.064 1.00 91.19 85 PHE A N 1
ATOM 629 C CA . PHE A 1 85 ? 13.743 -5.038 -30.340 1.00 91.19 85 PHE A CA 1
ATOM 630 C C . PHE A 1 85 ? 12.789 -4.019 -30.980 1.00 91.19 85 PHE A C 1
ATOM 632 O O . PHE A 1 85 ? 11.696 -4.397 -31.406 1.00 91.19 85 PHE A O 1
ATOM 639 N N . GLY A 1 86 ? 13.183 -2.745 -31.091 1.00 90.94 86 GLY A N 1
ATOM 640 C CA . GLY A 1 86 ? 12.389 -1.706 -31.745 1.00 90.94 86 GLY A CA 1
ATOM 641 C C . GLY A 1 86 ? 11.008 -1.547 -31.112 1.00 90.94 86 GLY A C 1
ATOM 642 O O . GLY A 1 86 ? 10.877 -1.396 -29.898 1.00 90.94 86 GLY A O 1
ATOM 643 N N . SER A 1 87 ? 9.968 -1.622 -31.942 1.00 88.94 87 SER A N 1
ATOM 644 C CA . SER A 1 87 ? 8.563 -1.494 -31.532 1.00 88.94 87 SER A CA 1
ATOM 645 C C . SER A 1 87 ? 8.033 -2.660 -30.690 1.00 88.94 87 SER A C 1
ATOM 647 O O . SER A 1 87 ? 6.939 -2.553 -30.145 1.00 88.94 87 SER A O 1
ATOM 649 N N . HIS A 1 88 ? 8.776 -3.764 -30.565 1.00 90.56 88 HIS A N 1
ATOM 650 C CA . HIS A 1 88 ? 8.404 -4.885 -29.695 1.00 90.56 88 HIS A CA 1
ATOM 651 C C . HIS A 1 88 ? 8.859 -4.700 -28.244 1.00 90.56 88 HIS A C 1
ATOM 653 O O . HIS A 1 88 ? 8.612 -5.571 -27.410 1.00 90.56 88 HIS A O 1
ATOM 659 N N . CYS A 1 89 ? 9.529 -3.589 -27.930 1.00 90.06 89 CYS A N 1
ATOM 660 C CA . CYS A 1 89 ? 9.858 -3.262 -26.556 1.00 90.06 89 CYS A CA 1
ATOM 661 C C . CYS A 1 89 ? 8.577 -2.932 -25.772 1.00 90.06 89 CYS A C 1
ATOM 663 O O . CYS A 1 89 ? 7.855 -1.999 -26.120 1.00 90.06 89 CYS A O 1
ATOM 665 N N . VAL A 1 90 ? 8.291 -3.702 -24.721 1.00 87.69 90 VAL A N 1
ATOM 666 C CA . VAL A 1 90 ? 7.158 -3.443 -23.824 1.00 87.69 90 VAL A CA 1
ATOM 667 C C . VAL A 1 90 ? 7.611 -2.455 -22.758 1.00 87.69 90 VAL A C 1
ATOM 669 O O . VAL A 1 90 ? 8.517 -2.753 -21.979 1.00 87.69 90 VAL A O 1
ATOM 672 N N . GLU A 1 91 ? 6.988 -1.280 -22.727 1.00 82.12 91 GLU A N 1
ATOM 673 C CA . GLU A 1 91 ? 7.240 -0.296 -21.679 1.00 82.12 91 GLU A CA 1
ATOM 674 C C . GLU A 1 91 ? 6.609 -0.770 -20.355 1.00 82.12 91 GLU A C 1
ATOM 676 O O . GLU A 1 91 ? 5.475 -1.265 -20.368 1.00 82.12 91 GLU A O 1
ATOM 681 N N . PRO A 1 92 ? 7.315 -0.665 -19.212 1.00 84.75 92 PRO A N 1
ATOM 682 C CA . PRO A 1 92 ? 6.726 -0.960 -17.913 1.00 84.75 92 PRO A CA 1
ATOM 683 C C . PRO A 1 92 ? 5.474 -0.108 -17.686 1.00 84.75 92 PRO A C 1
ATOM 685 O O . PRO A 1 92 ? 5.473 1.090 -17.965 1.00 84.75 92 PRO A O 1
ATOM 688 N N . ALA A 1 93 ? 4.410 -0.725 -17.170 1.00 87.88 93 ALA A N 1
ATOM 689 C CA . ALA A 1 93 ? 3.190 -0.001 -16.835 1.00 87.88 93 ALA A CA 1
ATOM 690 C C . ALA A 1 93 ? 3.463 1.079 -15.774 1.00 87.88 93 ALA A C 1
ATOM 692 O O . ALA A 1 93 ? 4.327 0.919 -14.907 1.00 87.88 93 ALA A O 1
ATOM 693 N N . GLU A 1 94 ? 2.705 2.175 -15.826 1.00 91.75 94 GLU A N 1
ATOM 694 C CA . GLU A 1 94 ? 2.786 3.207 -14.798 1.00 91.75 94 GLU A CA 1
ATOM 695 C C . GLU A 1 94 ? 2.305 2.672 -13.446 1.00 91.75 94 GLU A C 1
ATOM 697 O O . GLU A 1 94 ? 1.302 1.959 -13.353 1.00 91.75 94 GLU A O 1
ATOM 702 N N . CYS A 1 95 ? 3.022 3.037 -12.384 1.00 94.38 95 CYS A N 1
ATOM 703 C CA . CYS A 1 95 ? 2.626 2.706 -11.027 1.00 94.38 95 CYS A CA 1
ATOM 704 C C . CYS A 1 95 ? 1.400 3.535 -10.649 1.00 94.38 95 CYS A C 1
ATOM 706 O O . CYS A 1 95 ? 1.488 4.753 -10.497 1.00 94.38 95 CYS A O 1
ATOM 708 N N . LEU A 1 96 ? 0.249 2.877 -10.515 1.00 92.62 96 LEU A N 1
ATOM 709 C CA . LEU A 1 96 ? -0.966 3.534 -10.049 1.00 92.62 96 LEU A CA 1
ATOM 710 C C . LEU A 1 96 ? -0.818 3.933 -8.580 1.00 92.62 96 LEU A 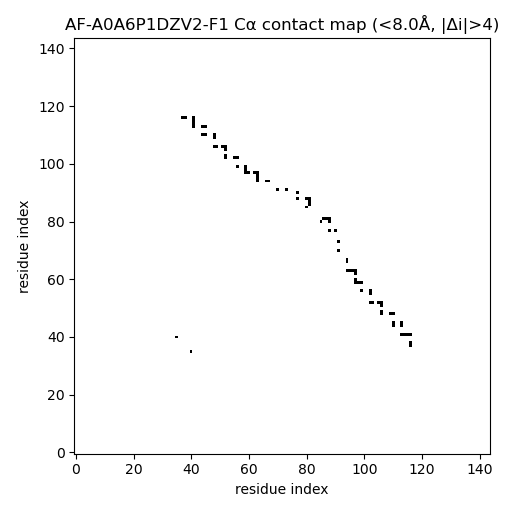C 1
ATOM 712 O O . LEU A 1 96 ? -0.304 3.166 -7.763 1.00 92.62 96 LEU A O 1
ATOM 716 N N . ALA A 1 97 ? -1.305 5.130 -8.249 1.00 91.50 97 ALA A N 1
ATOM 717 C CA . ALA A 1 97 ? -1.351 5.595 -6.872 1.00 91.50 97 ALA A CA 1
ATOM 718 C C . ALA A 1 97 ? -2.141 4.602 -5.996 1.00 91.50 97 ALA A C 1
ATOM 720 O O . ALA A 1 97 ? -3.148 4.050 -6.452 1.00 91.50 97 ALA A O 1
ATOM 721 N N . PRO A 1 98 ? -1.707 4.363 -4.745 1.00 91.25 98 PRO A N 1
ATOM 722 C CA . PRO A 1 98 ? -2.377 3.437 -3.851 1.00 91.25 98 PRO A CA 1
ATOM 723 C C . PRO A 1 98 ? -3.798 3.919 -3.578 1.00 91.25 98 PRO A C 1
ATOM 725 O O . PRO A 1 98 ? -4.010 5.005 -3.039 1.00 91.25 98 PRO A O 1
ATOM 728 N N . ASP A 1 99 ? -4.772 3.084 -3.924 1.00 90.94 99 ASP A N 1
ATOM 729 C CA . ASP A 1 99 ? -6.166 3.348 -3.611 1.00 90.94 99 ASP A CA 1
ATOM 730 C C . ASP A 1 99 ? -6.434 3.057 -2.128 1.00 90.94 99 ASP A C 1
ATOM 732 O O . ASP A 1 99 ? -6.646 1.916 -1.702 1.00 90.94 99 ASP A O 1
ATOM 736 N N . LEU A 1 100 ? -6.390 4.118 -1.322 1.00 93.44 100 LEU A N 1
ATOM 737 C CA . LEU A 1 100 ? -6.661 4.051 0.112 1.00 93.44 100 LEU A CA 1
ATOM 738 C C . LEU A 1 100 ? -8.163 3.968 0.425 1.00 93.44 100 LEU A C 1
ATOM 740 O O . LEU A 1 100 ? -8.521 3.655 1.563 1.00 93.44 100 LEU A O 1
ATOM 744 N N . SER A 1 101 ? -9.047 4.180 -0.561 1.00 95.00 101 SER A N 1
ATOM 745 C CA . SER A 1 101 ? -10.499 4.074 -0.359 1.00 95.00 101 SER A CA 1
ATOM 746 C C . SER A 1 101 ? -10.914 2.654 0.033 1.00 95.00 101 SER A C 1
ATOM 748 O O . SER A 1 101 ? -11.790 2.469 0.876 1.00 95.00 101 SER A O 1
ATOM 750 N N . ILE A 1 102 ? -10.195 1.642 -0.464 1.00 95.19 102 ILE A N 1
ATOM 751 C CA . ILE A 1 102 ? -10.387 0.242 -0.072 1.00 95.19 102 ILE A CA 1
ATOM 752 C C . ILE A 1 102 ? -10.110 0.061 1.426 1.00 95.19 102 ILE A C 1
ATOM 754 O O . ILE A 1 102 ? -10.908 -0.560 2.126 1.00 95.19 102 ILE A O 1
ATOM 758 N N . CYS A 1 103 ? -9.016 0.627 1.944 1.00 96.38 103 CYS A N 1
ATOM 759 C CA . CYS A 1 103 ? -8.685 0.532 3.368 1.00 96.38 103 CYS A CA 1
ATOM 760 C C . CYS A 1 103 ? -9.723 1.252 4.243 1.00 96.38 103 CYS A C 1
ATOM 762 O O . CYS A 1 103 ? -10.050 0.771 5.327 1.00 96.38 103 CYS A O 1
ATOM 764 N N . GLN A 1 104 ? -10.278 2.362 3.751 1.00 95.88 104 GLN A N 1
ATOM 765 C CA . GLN A 1 104 ? -11.352 3.095 4.417 1.00 95.88 104 GLN A CA 1
ATOM 766 C C . GLN A 1 104 ? -12.660 2.284 4.460 1.00 95.88 104 GLN A C 1
ATOM 768 O O . GLN A 1 104 ? -13.237 2.132 5.532 1.00 95.88 104 GLN A O 1
ATOM 773 N N . SER A 1 105 ? -13.071 1.675 3.344 1.00 96.25 105 SER A N 1
ATOM 774 C CA . SER A 1 105 ? -14.266 0.816 3.304 1.00 96.25 105 SER A CA 1
ATOM 775 C C . SER A 1 105 ? -14.154 -0.402 4.235 1.00 96.25 105 SER A C 1
ATOM 777 O O . SER A 1 105 ? -15.129 -0.794 4.872 1.00 96.25 105 SER A O 1
ATOM 779 N N . GLN A 1 106 ? -12.950 -0.972 4.380 1.00 94.62 106 GLN A N 1
ATOM 780 C CA . GLN A 1 106 ? -12.698 -2.067 5.323 1.00 94.62 106 GLN A CA 1
ATOM 781 C C . GLN A 1 106 ? -12.748 -1.610 6.781 1.00 94.62 106 GLN A C 1
ATOM 783 O O . GLN A 1 106 ? -13.213 -2.370 7.629 1.00 94.62 106 GLN A O 1
ATOM 788 N N . LEU A 1 107 ? -12.282 -0.392 7.082 1.00 96.00 107 LEU A N 1
ATOM 789 C CA . LEU A 1 107 ? -12.439 0.194 8.412 1.00 96.00 107 LEU A CA 1
ATOM 790 C C . LEU A 1 107 ? -13.926 0.352 8.742 1.00 96.00 107 LEU A C 1
ATOM 792 O O . LEU A 1 107 ? -14.353 -0.088 9.800 1.00 96.00 107 LEU A O 1
ATOM 796 N N . GLU A 1 108 ? -14.706 0.944 7.839 1.00 94.00 108 GLU A N 1
ATOM 797 C CA . GLU A 1 108 ? -16.141 1.174 8.042 1.00 94.00 108 GLU A CA 1
ATOM 798 C C . GLU A 1 108 ? -16.906 -0.138 8.242 1.00 94.00 108 GLU A C 1
ATOM 800 O O . GLU A 1 108 ? -17.687 -0.250 9.187 1.00 94.00 108 GLU A O 1
ATOM 805 N N . GLY A 1 109 ? -16.611 -1.160 7.430 1.00 92.62 109 GLY A N 1
ATOM 806 C CA . GLY A 1 109 ? -17.150 -2.506 7.627 1.00 92.62 109 GLY A CA 1
ATOM 807 C C . GLY A 1 109 ? -16.771 -3.090 8.990 1.00 92.62 109 GLY A C 1
ATOM 808 O O . GLY A 1 109 ? -17.640 -3.551 9.722 1.00 92.62 109 GLY A O 1
ATOM 809 N N . CYS A 1 110 ? -15.500 -2.988 9.384 1.00 93.12 110 CYS A N 1
ATOM 810 C CA . CYS A 1 110 ? -15.028 -3.476 10.683 1.00 93.12 110 CYS A CA 1
ATOM 811 C C . CYS A 1 110 ? -15.713 -2.764 11.860 1.00 93.12 110 CYS A C 1
ATOM 813 O O . CYS A 1 110 ? -16.153 -3.412 12.804 1.00 93.12 110 CYS A O 1
ATOM 815 N N . LEU A 1 111 ? -15.849 -1.437 11.792 1.00 91.94 111 LEU A N 1
ATOM 816 C CA . LEU A 1 111 ? -16.503 -0.647 12.835 1.00 91.94 111 LEU A CA 1
ATOM 817 C C . LEU A 1 111 ? -18.000 -0.952 12.939 1.00 91.94 111 LEU A C 1
ATOM 819 O O . LEU A 1 111 ? -18.543 -0.895 14.036 1.00 91.94 111 LEU A O 1
ATOM 823 N N . SER A 1 112 ? -18.660 -1.304 11.831 1.00 89.69 112 SER A N 1
ATOM 824 C CA . SER A 1 112 ? -20.078 -1.691 11.843 1.00 89.69 112 SER A CA 1
ATOM 825 C C . SER A 1 112 ? -20.350 -3.015 12.565 1.00 89.69 112 SER A C 1
ATOM 827 O O . SER A 1 112 ? -21.468 -3.245 13.020 1.00 89.69 112 SER A O 1
ATOM 829 N N . GLU A 1 113 ? -19.330 -3.868 12.690 1.00 88.00 113 GLU A N 1
ATOM 830 C CA . GLU A 1 113 ? -19.391 -5.139 13.418 1.00 88.00 113 GLU A CA 1
ATOM 831 C C . GLU A 1 113 ? -19.017 -4.990 14.898 1.00 88.00 113 GLU A C 1
ATOM 833 O O . GLU A 1 113 ? -19.274 -5.903 15.688 1.00 88.00 113 GLU A O 1
ATOM 838 N N . CYS A 1 114 ? -18.416 -3.863 15.296 1.00 87.25 114 CYS A N 1
ATOM 839 C CA . CYS A 1 114 ? -18.136 -3.618 16.701 1.00 87.25 114 CYS A CA 1
ATOM 840 C C . CYS A 1 114 ? -19.458 -3.495 17.467 1.00 87.25 114 CYS A C 1
ATOM 842 O O . CYS A 1 114 ? -20.361 -2.788 17.005 1.00 87.25 114 CYS A O 1
ATOM 844 N N . PRO A 1 115 ? -19.597 -4.167 18.626 1.00 80.00 115 PRO A N 1
ATOM 845 C CA . PRO A 1 115 ? -20.789 -4.018 19.440 1.00 80.00 115 PRO A CA 1
ATOM 846 C C . PRO A 1 115 ? -20.963 -2.531 19.742 1.00 80.00 115 PRO A C 1
ATOM 848 O O . PRO A 1 115 ? -20.061 -1.875 20.246 1.00 80.00 115 PRO A O 1
ATOM 851 N N . ALA A 1 116 ? -22.106 -1.967 19.363 1.00 64.88 116 ALA A N 1
ATOM 852 C CA . ALA A 1 116 ? -22.467 -0.666 19.884 1.00 64.88 116 ALA A CA 1
ATOM 853 C C . ALA A 1 116 ? -22.740 -0.861 21.374 1.00 64.88 116 ALA A C 1
ATOM 855 O O . ALA A 1 116 ? -23.370 -1.850 21.752 1.00 64.88 116 ALA A O 1
ATOM 856 N N . GLN A 1 117 ? -22.301 0.088 22.195 1.00 56.56 117 GLN A N 1
ATOM 857 C CA . GLN A 1 117 ? -22.727 0.264 23.577 1.00 56.56 117 GLN A CA 1
ATOM 858 C C . GLN A 1 117 ? -24.263 0.363 23.639 1.00 56.56 117 GLN A C 1
ATOM 860 O O . GLN A 1 117 ? -24.857 1.434 23.733 1.00 56.56 117 GLN A O 1
ATOM 865 N N . THR A 1 118 ? -24.961 -0.761 23.537 1.00 49.47 118 THR A N 1
ATOM 866 C CA . THR A 1 118 ? -26.301 -0.867 24.072 1.00 49.47 118 THR A CA 1
ATOM 867 C C . THR A 1 118 ? -26.094 -0.931 25.569 1.00 49.47 118 THR A C 1
ATOM 869 O O . THR A 1 118 ? -25.673 -1.966 26.088 1.00 49.47 118 THR A O 1
ATOM 872 N N . ASP A 1 119 ? -26.390 0.181 26.244 1.00 47.69 119 ASP A N 1
ATOM 873 C CA . ASP A 1 119 ? -26.851 0.210 27.631 1.00 47.69 119 ASP A CA 1
ATOM 874 C C . ASP A 1 119 ? -28.091 -0.697 27.738 1.00 47.69 119 ASP A C 1
ATOM 876 O O . ASP A 1 119 ? -29.228 -0.253 27.886 1.00 47.69 119 ASP A O 1
ATOM 880 N N . ALA A 1 120 ? -27.906 -2.002 27.568 1.00 49.41 120 ALA A N 1
ATOM 881 C CA . ALA A 1 120 ? -28.890 -2.978 27.952 1.00 49.41 120 ALA A CA 1
ATOM 882 C C . ALA A 1 120 ? -28.819 -2.998 29.481 1.00 49.41 120 ALA A C 1
ATOM 884 O O . ALA A 1 120 ? -27.774 -3.376 30.026 1.00 49.41 120 ALA A O 1
ATOM 885 N N . PRO A 1 121 ? -29.871 -2.556 30.199 1.00 50.44 121 PRO A N 1
ATOM 886 C CA . PRO A 1 121 ? -29.901 -2.736 31.639 1.00 50.44 121 PRO A CA 1
ATOM 887 C C . PRO A 1 121 ? -29.651 -4.222 31.919 1.00 50.44 121 PRO A C 1
ATOM 889 O O . PRO A 1 121 ? -30.183 -5.064 31.184 1.00 50.44 121 PRO A O 1
ATOM 892 N N . PRO A 1 122 ? -28.828 -4.564 32.928 1.00 54.25 122 PRO A N 1
ATOM 893 C CA . PRO A 1 122 ? -28.574 -5.956 33.253 1.00 54.25 122 PRO A CA 1
ATOM 894 C C . PRO A 1 122 ? -29.929 -6.635 33.420 1.00 54.25 122 PRO A C 1
ATOM 896 O O . PRO A 1 122 ? -30.747 -6.187 34.229 1.00 54.25 122 PRO A O 1
ATOM 899 N N . LEU A 1 123 ? -30.189 -7.676 32.625 1.00 53.81 123 LEU A N 1
ATOM 900 C CA . LEU A 1 123 ? -31.345 -8.541 32.813 1.00 53.81 123 LEU A CA 1
ATOM 90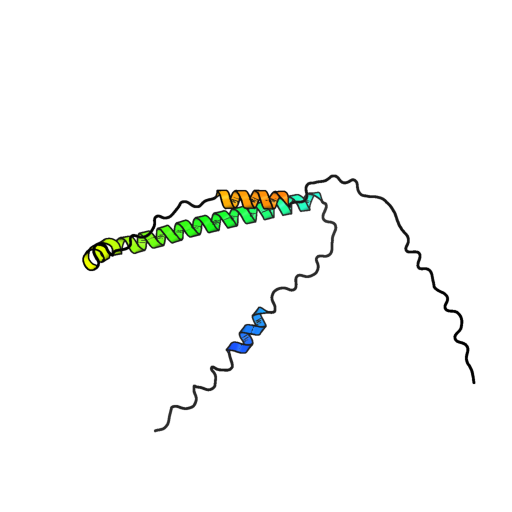1 C C . LEU A 1 123 ? -31.156 -9.283 34.141 1.00 53.81 123 LEU A C 1
ATOM 903 O O . LEU A 1 123 ? -30.709 -10.423 34.207 1.00 53.81 123 LEU A O 1
ATOM 907 N N . LEU A 1 124 ? -31.475 -8.588 35.229 1.00 57.12 124 LEU A N 1
ATOM 908 C CA . LEU A 1 124 ? -31.736 -9.142 36.543 1.00 57.12 124 LEU A CA 1
ATOM 909 C C . LEU A 1 124 ? -33.110 -9.816 36.470 1.00 57.12 124 LEU A C 1
ATOM 911 O O . LEU A 1 124 ? -34.141 -9.240 36.804 1.00 57.12 124 LEU A O 1
ATOM 915 N N . GLY A 1 125 ? -33.124 -11.043 35.967 1.00 45.00 125 GLY A N 1
ATOM 916 C CA . GLY A 1 125 ? -34.301 -11.900 35.922 1.00 45.00 125 GLY A CA 1
ATOM 917 C C . GLY A 1 125 ? -33.966 -13.140 35.107 1.00 45.00 125 GLY A C 1
ATOM 918 O O . GLY A 1 125 ? -33.539 -13.024 33.972 1.00 45.00 125 GLY A O 1
ATOM 919 N N . ARG A 1 126 ? -34.110 -14.362 35.598 1.00 45.22 126 ARG A N 1
ATOM 920 C CA . ARG A 1 126 ? -34.857 -14.872 36.744 1.00 45.22 126 ARG A CA 1
ATOM 921 C C . ARG A 1 126 ? -34.247 -16.250 36.992 1.00 45.22 126 ARG A C 1
ATOM 923 O O . ARG A 1 126 ? -33.997 -16.972 36.033 1.00 45.22 126 ARG A O 1
ATOM 930 N N . GLY A 1 127 ? -33.955 -16.597 38.241 1.00 48.91 127 GLY A N 1
ATOM 931 C CA . GLY A 1 127 ? -33.539 -17.956 38.570 1.00 48.91 127 GLY A CA 1
ATOM 932 C C . GLY A 1 127 ? -34.646 -18.936 38.192 1.00 48.91 127 GLY A C 1
ATOM 933 O O . GLY A 1 127 ? -35.596 -19.109 38.949 1.00 48.91 127 GLY A O 1
ATOM 934 N N . GLU A 1 128 ? -34.538 -19.557 37.023 1.00 47.84 128 GLU A N 1
ATOM 935 C CA . GLU A 1 128 ? -35.225 -20.804 36.723 1.00 47.84 128 GLU A CA 1
ATOM 936 C C . GLU A 1 128 ? -34.372 -21.909 37.334 1.00 47.84 128 GLU A C 1
ATOM 938 O O . GLU A 1 128 ? -33.380 -22.374 36.776 1.00 47.84 128 GLU A O 1
ATOM 943 N N . ALA A 1 129 ? -34.720 -22.240 38.577 1.00 47.75 129 ALA A N 1
ATOM 944 C CA . ALA A 1 129 ? -34.243 -23.435 39.234 1.00 47.75 129 ALA A CA 1
ATOM 945 C C . ALA A 1 129 ? -34.559 -24.630 38.328 1.00 47.75 129 ALA A C 1
ATOM 947 O O . ALA A 1 129 ? -35.725 -24.901 38.039 1.00 47.75 129 ALA A O 1
ATOM 948 N N . LEU A 1 130 ? -33.509 -25.329 37.892 1.00 44.16 130 LEU A N 1
ATOM 949 C CA . LEU A 1 130 ? -33.607 -26.671 37.336 1.00 44.16 130 LEU A CA 1
ATOM 950 C C . LEU A 1 130 ? -34.416 -27.525 38.327 1.00 44.16 130 LEU A C 1
ATOM 952 O O . LEU A 1 130 ? -33.903 -27.925 39.373 1.00 44.16 130 LEU A O 1
ATOM 956 N N . SER A 1 131 ? -35.686 -27.784 38.020 1.00 43.69 131 SER A N 1
ATOM 957 C CA . SER A 1 131 ? -36.427 -28.870 38.655 1.00 43.69 131 SER A CA 1
ATOM 958 C C . SER A 1 131 ? -35.930 -30.147 38.000 1.00 43.69 131 SER A C 1
ATOM 960 O O . SER A 1 131 ? -36.303 -30.477 36.879 1.00 43.69 131 SER A O 1
ATOM 962 N N . ILE A 1 132 ? -34.985 -30.807 38.662 1.00 52.12 132 ILE A N 1
ATOM 963 C CA . ILE A 1 132 ? -34.610 -32.175 38.330 1.00 52.12 132 ILE A CA 1
ATOM 964 C C . ILE A 1 132 ? -35.733 -33.040 38.898 1.00 52.12 132 ILE A C 1
ATOM 966 O O . ILE A 1 132 ? -35.728 -33.363 40.086 1.00 52.12 132 ILE A O 1
ATOM 970 N N . ASP A 1 133 ? -36.723 -33.362 38.067 1.00 48.25 133 ASP A N 1
ATOM 971 C CA . ASP A 1 133 ? -37.676 -34.422 38.376 1.00 48.25 133 ASP A CA 1
ATOM 972 C C . ASP A 1 133 ? -36.882 -35.720 38.549 1.00 48.25 133 ASP A C 1
ATOM 974 O O . ASP A 1 133 ? -36.304 -36.275 37.612 1.00 48.25 133 ASP A O 1
ATOM 978 N N . THR A 1 134 ? -36.784 -36.162 39.800 1.00 47.66 134 THR A N 1
ATOM 979 C CA . THR A 1 134 ? -36.239 -37.471 40.144 1.00 47.66 134 THR A CA 1
ATOM 980 C C . THR A 1 134 ? -37.263 -38.497 39.686 1.00 47.66 134 THR A C 1
ATOM 982 O O . THR A 1 134 ? -38.287 -38.697 40.333 1.00 47.66 134 THR A O 1
ATOM 985 N N . GLN A 1 135 ? -37.010 -39.106 38.533 1.00 51.03 135 GLN A N 1
ATOM 986 C CA . GLN A 1 135 ? -37.812 -40.207 38.028 1.00 51.03 135 GLN A CA 1
ATOM 987 C C . GLN A 1 135 ? -37.528 -41.450 38.883 1.00 51.03 135 GLN A C 1
ATOM 989 O O . GLN A 1 135 ? -36.510 -42.117 38.708 1.00 51.03 135 GLN A O 1
ATOM 994 N N . GLU A 1 136 ? -38.411 -41.716 39.849 1.00 51.56 136 GLU A N 1
ATOM 995 C CA . GLU A 1 136 ? -38.508 -43.009 40.530 1.00 51.56 136 GLU A CA 1
ATOM 996 C C . GLU A 1 136 ? -38.783 -44.097 39.483 1.00 51.56 136 GLU A C 1
ATOM 998 O O . GLU A 1 136 ? -39.763 -44.031 38.741 1.00 51.56 136 GLU A O 1
ATOM 1003 N N . ASP A 1 137 ? -37.879 -45.070 39.413 1.00 51.06 137 ASP A N 1
ATOM 1004 C CA . ASP A 1 137 ? -37.951 -46.276 38.589 1.00 51.06 137 ASP A CA 1
ATOM 1005 C C . ASP A 1 137 ? -38.677 -47.371 39.396 1.00 51.06 137 ASP A C 1
ATOM 1007 O O . ASP A 1 137 ? -38.130 -47.837 40.404 1.00 51.06 137 ASP A O 1
ATOM 1011 N N . PRO A 1 138 ? -39.918 -47.770 39.047 1.00 55.19 138 PRO A N 1
ATOM 1012 C CA . PRO A 1 138 ? -40.588 -48.856 39.728 1.00 55.19 138 PRO A CA 1
ATOM 1013 C C . PRO A 1 138 ? -40.406 -50.161 38.947 1.00 55.19 138 PRO A C 1
ATOM 1015 O O . PRO A 1 138 ? -40.972 -50.354 37.876 1.00 55.19 138 PRO A O 1
ATOM 1018 N N . GLY A 1 139 ? -39.723 -51.107 39.587 1.00 54.31 139 GLY A N 1
ATOM 1019 C CA . GLY A 1 139 ? -40.065 -52.524 39.482 1.00 54.31 139 GLY A CA 1
ATOM 1020 C C . GLY A 1 139 ? -39.522 -53.263 38.262 1.00 54.31 139 GLY A C 1
ATOM 1021 O O . GLY A 1 139 ? -40.210 -53.442 37.262 1.00 54.31 139 GLY A O 1
ATOM 1022 N N . ALA A 1 140 ? -38.339 -53.856 38.421 1.00 50.38 140 ALA A N 1
ATOM 1023 C CA . ALA A 1 140 ? -37.985 -55.061 37.681 1.00 50.38 140 ALA A CA 1
ATOM 1024 C C . ALA A 1 140 ? -38.389 -56.287 38.515 1.00 50.38 140 ALA A C 1
ATOM 1026 O O . ALA A 1 140 ? -37.656 -56.736 39.399 1.00 50.38 140 ALA A O 1
ATOM 1027 N N . ASP A 1 141 ? -39.589 -56.790 38.230 1.00 52.81 141 ASP A N 1
ATOM 1028 C CA . ASP A 1 141 ? -40.065 -58.106 38.641 1.00 52.81 141 ASP A CA 1
ATOM 1029 C C . ASP A 1 141 ? -39.120 -59.210 38.144 1.00 52.81 141 ASP A C 1
ATOM 1031 O O . ASP A 1 141 ? -38.764 -59.291 36.966 1.00 52.81 141 ASP A O 1
ATOM 1035 N N . ALA A 1 142 ? -38.759 -60.103 39.062 1.00 51.31 142 ALA A N 1
ATOM 1036 C CA . ALA A 1 142 ? -38.163 -61.393 38.755 1.00 51.31 142 ALA A CA 1
ATOM 1037 C C . ALA A 1 142 ? -39.239 -62.377 38.267 1.00 51.31 142 ALA A C 1
ATOM 1039 O O . ALA A 1 142 ? -40.351 -62.399 38.802 1.00 51.31 142 ALA A O 1
ATOM 1040 N N . PRO A 1 143 ? -38.880 -63.308 37.369 1.00 58.62 143 PRO A N 1
ATOM 1041 C CA . PRO A 1 143 ? -39.362 -64.670 37.569 1.00 58.62 143 PRO A CA 1
ATOM 1042 C C . PRO A 1 143 ? -38.292 -65.754 37.353 1.00 58.62 143 PRO A C 1
ATOM 1044 O O . PRO A 1 143 ? -37.606 -65.779 36.338 1.00 58.62 143 PRO A O 1
ATOM 1047 N N . LYS A 1 144 ? -38.244 -66.628 38.370 1.00 46.91 144 LYS A N 1
ATOM 1048 C CA . LYS A 1 144 ? -37.925 -68.072 38.434 1.00 46.91 144 LYS A CA 1
ATOM 1049 C C . LYS A 1 144 ? -36.987 -68.706 37.407 1.00 46.91 144 LYS A C 1
ATOM 1051 O O . LYS A 1 144 ? -37.401 -68.888 36.244 1.00 46.91 144 LYS A O 1
#

Sequence (144 aa):
MIRTSLQTRLDRLFPAIFLVALLAGCQTPPAQDTAASATTADSACVAACDLKKSQCESRQKLRLQDCEAYRSSTDGGKENCLARFGSHCVEPAECLAPDLSICQSQLEGCLSECPAQTDAPPLLGRGEALSIDTQEDPGADAPK

Mean predicted aligned error: 18.77 Å

pLDDT: mean 71.98, std 20.56, range [43.69, 97.81]

Secondary structure (DSSP, 8-state):
----SSGGGSTTSSHHHHHHHTT--------------HHHHHHHHHHHHHHHHHHHHHHHHHHHHHHHHHHHHHHHHHHHHHHHHGGGPPPPPP-PPP-THHHHHHHHHHHHHSPP----------------------------

Nearest PDB structures (foldseek):
  7njp-assembly1_R  TM=5.536E-01  e=8.005E+00  Mycolicibacterium smegmatis MC2 155
  7nkk-assembly1_P  TM=5.503E-01  e=8.479E+00  Mycolicibacterium smegmatis MC2 155

Foldseek 3Di:
DDDDDDPPPPPPPPPPVVVVVVVPPDPDPPPDPPPDPLVVQLVVLLVVLVVQLVVLVVVLVVQLVVLVVVLVVCVVCQVVCCVPPNPPDDRRDDRDRRDSVVSVVSSVVSNVPRDDPPPPPPPPDDPPPPPPPPDDDDDDDDDD

Radius of gyration: 33.29 Å; Cα contacts (8 Å, |Δi|>4): 43; chains: 1; bounding box: 80×74×72 Å

Organism: NCBI:txid329406